Protein AF-T1B7E0-F1 (afdb_monomer_lite)

InterPro domains:
  IPR005094 MobA/VirD2-like, nuclease domain [PF03432] (66-145)

Organism: NCBI:txid410659

Sequence (147 aa):
MLAKVIKLKHTGESRGFKPVMEYVMRASEEEARKVVPGERFEAGHLNMESYWEPQADLTNEDERRGYARDLATQCESAEAACRARPASRFKGNPVYHVSINWIEGEHPSREQAERACQYVMAELGCADHQAAWAIHRDTDNDHVHWW

Secondary structure (DSSP, 8-state):
-----------SS--SSHHHHHHHTT-SHHHHTTSPTT--B-EEEES---SS---S-B-SHHHHHHHHHHHHHHHHHHHHHHHH-TT----S-SS--EEEEPPTT----HHHHHHHHHHHHHHTT-TTS-EEEEEE-SSSS-EEEE-

pLDDT: mean 76.69, std 13.08, range [39.06, 89.69]

Radius of gyration: 15.5 Å; chains: 1; bounding box: 42×34×43 Å

Foldseek 3Di:
DDFDDDDDDPPDPDDAQLVVLCQFLLQDPVSVVLQDQPDFWQKDKDLDDDPCPPPGGPNDSVSSNVVSVVVRVVLVVQQVVLVPPPPRPDPDRPDDKGKDWDDAPDDDDSVRQVVVVCVVCVVVVNNNPIKMKTWDPSDRTIMMIMD

Structure (mmCIF, N/CA/C/O backbone):
data_AF-T1B7E0-F1
#
_entry.id   AF-T1B7E0-F1
#
loop_
_atom_site.group_PDB
_atom_site.id
_atom_site.type_symbol
_atom_site.label_atom_id
_atom_site.label_alt_id
_atom_site.label_comp_id
_atom_site.label_asym_id
_atom_site.label_entity_id
_atom_site.label_seq_id
_atom_site.pdbx_PDB_ins_code
_atom_site.Cartn_x
_atom_site.Cartn_y
_atom_site.Cartn_z
_atom_site.occupancy
_atom_site.B_iso_or_equiv
_atom_site.auth_seq_id
_atom_site.auth_comp_id
_atom_site.auth_asym_id
_atom_site.auth_atom_id
_atom_site.pdbx_PDB_model_num
ATOM 1 N N . MET A 1 1 ? -17.821 -7.705 -10.584 1.00 46.91 1 MET A N 1
ATOM 2 C CA . MET A 1 1 ? -16.717 -6.721 -10.589 1.00 46.91 1 MET A CA 1
ATOM 3 C C . MET A 1 1 ? -16.568 -6.122 -11.981 1.00 46.91 1 MET A C 1
ATOM 5 O O . MET A 1 1 ? -16.409 -6.874 -12.932 1.00 46.91 1 MET A O 1
ATOM 9 N N . LEU A 1 2 ? -16.645 -4.795 -12.113 1.00 39.06 2 LEU A N 1
ATOM 10 C CA . LEU A 1 2 ? -16.285 -4.079 -13.342 1.00 39.06 2 LEU A CA 1
ATOM 11 C C . LEU A 1 2 ? -14.882 -3.499 -13.144 1.00 39.06 2 LEU A C 1
ATOM 13 O O . LEU A 1 2 ? -14.711 -2.568 -12.361 1.00 39.06 2 LEU A O 1
ATOM 17 N N . ALA A 1 3 ? -13.878 -4.052 -13.825 1.00 44.12 3 ALA A N 1
ATOM 18 C CA . ALA A 1 3 ? -12.528 -3.502 -13.786 1.00 44.12 3 ALA A CA 1
ATOM 19 C C . ALA A 1 3 ? -12.511 -2.165 -14.544 1.00 44.12 3 ALA A C 1
ATOM 21 O O . ALA A 1 3 ? -12.735 -2.121 -15.755 1.00 44.12 3 ALA A O 1
ATOM 22 N N . LYS A 1 4 ? -12.267 -1.060 -13.835 1.00 46.97 4 LYS A N 1
ATOM 23 C CA . LYS A 1 4 ? -12.123 0.272 -14.431 1.00 46.97 4 LYS A CA 1
ATOM 24 C C . LYS A 1 4 ? -10.688 0.742 -14.252 1.00 46.97 4 LYS A C 1
ATOM 26 O O . LYS A 1 4 ? -10.247 0.983 -13.136 1.00 46.97 4 LYS A O 1
ATOM 31 N N . VAL A 1 5 ? -9.974 0.931 -15.359 1.00 53.12 5 VAL A N 1
ATOM 32 C CA . VAL A 1 5 ? -8.649 1.561 -15.333 1.00 53.12 5 VAL A CA 1
ATOM 33 C C . VAL A 1 5 ? -8.835 3.064 -15.137 1.00 53.12 5 VAL A C 1
ATOM 35 O O . VAL A 1 5 ? -9.214 3.783 -16.065 1.00 53.12 5 VAL A O 1
ATOM 38 N N . ILE A 1 6 ? -8.589 3.548 -13.922 1.00 52.41 6 ILE A N 1
ATOM 39 C CA . ILE A 1 6 ? -8.603 4.978 -13.615 1.00 52.41 6 ILE A CA 1
ATOM 40 C C . ILE A 1 6 ? -7.187 5.511 -13.822 1.00 52.41 6 ILE A C 1
ATOM 42 O O . ILE A 1 6 ? -6.284 5.258 -13.033 1.00 52.41 6 ILE A O 1
ATOM 46 N N . LYS A 1 7 ? -6.980 6.266 -14.905 1.00 46.75 7 LYS A N 1
ATOM 47 C CA . LYS A 1 7 ? -5.736 7.018 -15.092 1.00 46.75 7 LYS A CA 1
ATOM 48 C C . LYS A 1 7 ? -5.778 8.245 -14.184 1.00 46.75 7 LYS A C 1
ATOM 50 O O . LYS A 1 7 ? -6.517 9.187 -14.474 1.00 46.75 7 LYS A O 1
ATOM 55 N N . LEU A 1 8 ? -4.999 8.232 -13.104 1.00 46.09 8 LEU A N 1
ATOM 56 C CA . LEU A 1 8 ? -4.785 9.411 -12.266 1.00 46.09 8 LEU A CA 1
ATOM 57 C C . LEU A 1 8 ? -4.205 10.542 -13.131 1.00 46.09 8 LEU A C 1
ATOM 59 O O . LEU A 1 8 ? -3.139 10.407 -13.732 1.00 46.09 8 LEU A O 1
ATOM 63 N N . LYS A 1 9 ? -4.934 11.659 -13.236 1.00 44.03 9 LYS A N 1
ATOM 64 C CA . LYS A 1 9 ? -4.404 12.895 -13.821 1.00 44.03 9 LYS A CA 1
ATOM 65 C C . LYS A 1 9 ? -3.576 13.578 -12.736 1.00 44.03 9 LYS A C 1
ATOM 67 O O . LYS A 1 9 ? -4.140 14.033 -11.749 1.00 44.03 9 LYS A O 1
ATOM 72 N N . HIS A 1 10 ? -2.258 13.646 -12.910 1.00 47.72 10 HIS A N 1
ATOM 73 C CA . HIS A 1 10 ? -1.391 14.426 -12.025 1.00 47.72 10 HIS A CA 1
ATOM 74 C C . HIS A 1 10 ? -1.736 15.917 -12.159 1.00 47.72 10 HIS A C 1
ATOM 76 O O . HIS A 1 10 ? -1.274 16.582 -13.082 1.00 47.72 10 HIS A O 1
ATOM 82 N N . THR A 1 11 ? -2.584 16.433 -11.270 1.00 43.34 11 THR A N 1
ATOM 83 C CA . THR A 1 11 ? -2.931 17.863 -11.185 1.00 43.34 11 THR A CA 1
ATOM 84 C C . THR A 1 11 ? -2.339 18.543 -9.947 1.00 43.34 11 THR A C 1
ATOM 86 O O . THR A 1 11 ? -2.705 19.675 -9.657 1.00 43.34 11 THR A O 1
ATOM 89 N N . GLY A 1 12 ? -1.439 17.875 -9.214 1.00 49.25 12 GLY A N 1
ATOM 90 C CA . GLY A 1 12 ? -0.808 18.394 -7.994 1.00 49.25 12 GLY A CA 1
ATOM 91 C C . GLY A 1 12 ? 0.720 18.465 -8.075 1.00 49.25 12 GLY A C 1
ATOM 92 O O . GLY A 1 12 ? 1.342 17.779 -8.885 1.00 49.25 12 GLY A O 1
ATOM 93 N N . GLU A 1 13 ? 1.319 19.282 -7.203 1.00 50.47 13 GLU A N 1
ATOM 94 C CA . GLU A 1 13 ? 2.777 19.444 -7.036 1.00 50.47 13 GLU A CA 1
ATOM 95 C C . GLU A 1 13 ? 3.484 18.198 -6.473 1.00 50.47 13 GLU A C 1
ATOM 97 O O . GLU A 1 13 ? 4.714 18.130 -6.459 1.00 50.47 13 GLU A O 1
ATOM 102 N N . SER A 1 14 ? 2.730 17.194 -6.022 1.00 54.50 14 SER A N 1
ATOM 103 C CA . SER A 1 14 ? 3.269 15.992 -5.401 1.00 54.50 14 SER A CA 1
ATOM 104 C C . SER A 1 14 ? 3.852 15.034 -6.452 1.00 54.50 14 SER A C 1
ATOM 106 O O . SER A 1 14 ? 3.155 14.469 -7.297 1.00 54.50 14 SER A O 1
ATOM 108 N N . ARG A 1 15 ? 5.180 14.877 -6.421 1.00 65.31 15 ARG A N 1
ATOM 109 C CA . ARG A 1 15 ? 5.936 13.929 -7.255 1.00 65.31 15 ARG A CA 1
ATOM 110 C C . ARG A 1 15 ? 6.401 12.747 -6.402 1.00 65.31 15 ARG A C 1
ATOM 112 O O . ARG A 1 15 ? 6.743 12.936 -5.239 1.00 65.31 15 ARG A O 1
ATOM 119 N N . GLY A 1 16 ? 6.463 11.561 -7.006 1.00 76.06 16 GLY A N 1
ATOM 120 C CA . GLY A 1 16 ? 6.982 10.341 -6.375 1.00 76.06 16 GLY A CA 1
ATOM 121 C C . GLY A 1 16 ? 5.911 9.462 -5.725 1.00 76.06 16 GLY A C 1
ATOM 122 O O . GLY A 1 16 ? 4.714 9.729 -5.836 1.00 76.06 16 GLY A O 1
ATOM 123 N N . PHE A 1 17 ? 6.357 8.394 -5.061 1.00 83.44 17 PHE A N 1
ATOM 124 C CA . PHE A 1 17 ? 5.477 7.372 -4.479 1.00 83.44 17 PHE A CA 1
ATOM 125 C C . PHE A 1 17 ? 5.055 7.681 -3.044 1.00 83.44 17 PHE A C 1
ATOM 127 O O . PHE A 1 17 ? 4.004 7.217 -2.606 1.00 83.44 17 PHE A O 1
ATOM 134 N N . LYS A 1 18 ? 5.812 8.520 -2.328 1.00 84.44 18 LYS A N 1
ATOM 135 C CA . LYS A 1 18 ? 5.513 8.916 -0.945 1.00 84.44 18 LYS A CA 1
ATOM 136 C C . LYS A 1 18 ? 4.065 9.394 -0.721 1.00 84.44 18 LYS A C 1
ATOM 138 O O . LYS A 1 18 ? 3.431 8.847 0.173 1.00 84.44 18 LYS A O 1
ATOM 143 N N . PRO A 1 19 ? 3.496 10.329 -1.510 1.00 83.19 19 PRO A N 1
ATOM 144 C CA . PRO A 1 19 ? 2.126 10.804 -1.285 1.00 83.19 19 PRO A CA 1
ATOM 145 C C . PRO A 1 19 ? 1.081 9.694 -1.442 1.00 83.19 19 PRO A C 1
ATOM 147 O O . PRO A 1 19 ? 0.077 9.674 -0.738 1.00 83.19 19 PRO A O 1
ATOM 150 N N . VAL A 1 20 ? 1.329 8.755 -2.362 1.00 82.56 20 VAL A N 1
ATOM 151 C CA . VAL A 1 20 ? 0.459 7.594 -2.572 1.00 82.56 20 VAL A CA 1
ATOM 152 C C . VAL A 1 20 ? 0.545 6.659 -1.372 1.00 82.56 20 VAL A C 1
ATOM 154 O O . VAL A 1 20 ? -0.489 6.270 -0.846 1.00 82.56 20 VAL A O 1
ATOM 157 N N . MET A 1 21 ? 1.751 6.355 -0.887 1.00 86.12 21 MET A N 1
ATOM 158 C CA . MET A 1 21 ? 1.922 5.490 0.285 1.00 86.12 21 MET A CA 1
ATOM 159 C C . MET A 1 21 ? 1.376 6.128 1.563 1.00 86.12 21 MET A C 1
ATOM 161 O O . MET A 1 21 ? 0.790 5.433 2.386 1.00 86.12 21 MET A O 1
ATOM 165 N N . GLU A 1 22 ? 1.499 7.448 1.719 1.00 86.06 22 GLU A N 1
ATOM 166 C CA . GLU A 1 22 ? 0.904 8.178 2.841 1.00 86.06 22 GLU A CA 1
ATOM 167 C C . GLU A 1 22 ? -0.625 8.120 2.825 1.00 86.06 22 GLU A C 1
ATOM 169 O O . GLU A 1 22 ? -1.236 7.931 3.874 1.00 86.06 22 GLU A O 1
ATOM 174 N N . TYR A 1 23 ? -1.242 8.227 1.648 1.00 85.25 23 TYR A N 1
ATOM 175 C CA . TYR A 1 23 ? -2.682 8.038 1.491 1.00 85.25 23 TYR A CA 1
ATOM 176 C C . TYR A 1 23 ? -3.098 6.591 1.773 1.00 85.25 23 TYR A C 1
ATOM 178 O O . TYR A 1 23 ? -3.980 6.345 2.597 1.00 85.25 23 TYR A O 1
ATOM 186 N N . VAL A 1 24 ? -2.442 5.625 1.126 1.00 84.94 24 VAL A N 1
ATOM 187 C CA . VAL A 1 24 ? -2.835 4.217 1.201 1.00 84.94 24 VAL A CA 1
ATOM 188 C C . VAL A 1 24 ? -2.599 3.630 2.592 1.00 84.94 24 VAL A C 1
ATOM 190 O O . VAL A 1 24 ? -3.438 2.874 3.053 1.00 84.94 24 VAL A O 1
ATOM 193 N N . MET A 1 25 ? -1.542 4.013 3.308 1.00 85.19 25 MET A N 1
ATOM 194 C CA . MET A 1 25 ? -1.278 3.530 4.676 1.00 85.19 25 MET A CA 1
ATOM 195 C C . MET A 1 25 ? -1.886 4.401 5.776 1.00 85.19 25 MET A C 1
ATOM 197 O O . MET A 1 25 ? -1.628 4.200 6.967 1.00 85.19 25 MET A O 1
ATOM 201 N N . ARG A 1 26 ? -2.669 5.411 5.385 1.00 85.25 26 ARG A N 1
ATOM 202 C CA . ARG A 1 26 ? -3.219 6.428 6.281 1.00 85.25 26 ARG A CA 1
ATOM 203 C C . ARG A 1 26 ? -2.149 7.131 7.138 1.00 85.25 26 ARG A C 1
ATOM 205 O O . ARG A 1 26 ? -2.369 7.432 8.307 1.00 85.25 26 ARG A O 1
ATOM 212 N N . ALA A 1 27 ? -0.968 7.365 6.576 1.00 84.06 27 ALA A N 1
ATOM 213 C CA . ALA A 1 27 ? 0.236 7.764 7.303 1.00 84.06 27 ALA A CA 1
ATOM 214 C C . ALA A 1 27 ? 0.529 9.281 7.323 1.00 84.06 27 ALA A C 1
ATOM 216 O O . ALA A 1 27 ? 1.487 9.707 7.969 1.00 84.06 27 ALA A O 1
ATOM 217 N N . SER A 1 28 ? -0.251 10.125 6.642 1.00 83.25 28 SER A N 1
ATOM 218 C CA . SER A 1 28 ? -0.158 11.583 6.841 1.00 83.25 28 SER A CA 1
ATOM 219 C C . SER A 1 28 ? -0.931 12.014 8.096 1.00 83.25 28 SER A C 1
ATOM 221 O O . SER A 1 28 ? -1.790 11.280 8.575 1.00 83.25 28 SER A O 1
ATOM 223 N N . GLU A 1 29 ? -0.670 13.215 8.629 1.00 80.50 29 GLU A N 1
ATOM 224 C CA . GLU A 1 29 ? -1.432 13.735 9.784 1.00 80.50 29 GLU A CA 1
ATOM 225 C C . GLU A 1 29 ? -2.939 13.838 9.521 1.00 80.50 29 GLU A C 1
ATOM 227 O O . GLU A 1 29 ? -3.741 13.691 10.441 1.00 80.50 29 GLU A O 1
ATOM 232 N N . GLU A 1 30 ? -3.329 14.123 8.280 1.00 82.50 30 GLU A N 1
ATOM 233 C CA . GLU A 1 30 ? -4.732 14.206 7.883 1.00 82.50 30 GLU A CA 1
ATOM 234 C C . GLU A 1 30 ? -5.351 12.812 7.773 1.00 82.50 30 GLU A C 1
ATOM 236 O O . GLU A 1 30 ? -6.436 12.565 8.297 1.00 82.50 30 GLU A O 1
ATOM 241 N N . GLU A 1 31 ? -4.640 11.880 7.139 1.00 80.88 31 GLU A N 1
ATOM 242 C CA . GLU A 1 31 ? -5.136 10.530 6.899 1.00 80.88 31 GLU A CA 1
ATOM 243 C C . GLU A 1 31 ? -5.155 9.680 8.176 1.00 80.88 31 GLU A C 1
ATOM 245 O O . GLU A 1 31 ? -6.059 8.868 8.360 1.00 80.88 31 GLU A O 1
ATOM 250 N N . ALA A 1 32 ? -4.220 9.905 9.102 1.00 78.75 32 ALA A N 1
ATOM 251 C CA . ALA A 1 32 ? -4.174 9.200 10.380 1.00 78.75 32 ALA A CA 1
ATOM 252 C C . ALA A 1 32 ? -5.434 9.435 11.226 1.00 78.75 32 ALA A C 1
ATOM 254 O O . ALA A 1 32 ? -5.831 8.539 11.965 1.00 78.75 32 ALA A O 1
ATOM 255 N N . ARG A 1 33 ? -6.109 10.585 11.067 1.00 81.56 33 ARG A N 1
ATOM 256 C CA . ARG A 1 33 ? -7.375 10.901 11.759 1.00 81.56 33 ARG A CA 1
ATOM 257 C C . ARG A 1 33 ? -8.550 10.032 11.316 1.00 81.56 33 ARG A C 1
ATOM 259 O O . ARG A 1 33 ? -9.562 10.014 12.009 1.00 81.56 33 ARG A O 1
ATOM 266 N N . LYS A 1 34 ? -8.442 9.361 10.165 1.00 79.94 34 LYS A N 1
ATOM 267 C CA . LYS A 1 34 ? -9.480 8.463 9.640 1.00 79.94 34 LYS A CA 1
ATOM 268 C C . LYS A 1 34 ? -9.389 7.056 10.226 1.00 79.94 34 LYS A C 1
ATOM 270 O O . LYS A 1 34 ? -10.342 6.295 10.125 1.00 79.94 34 LYS A O 1
ATOM 275 N N . VAL A 1 35 ? -8.260 6.717 10.849 1.00 76.38 35 VAL A N 1
ATOM 276 C CA . VAL A 1 35 ? -8.104 5.452 11.568 1.00 76.38 35 VAL A CA 1
ATOM 277 C C . VAL A 1 35 ? -8.622 5.649 12.985 1.00 76.38 35 VAL A C 1
ATOM 279 O O . VAL A 1 35 ? -8.113 6.492 13.727 1.00 76.38 35 VAL A O 1
ATOM 282 N N . VAL A 1 36 ? -9.646 4.885 13.365 1.00 73.38 36 VAL A N 1
ATOM 283 C CA . VAL A 1 36 ? -10.201 4.954 14.717 1.00 73.38 36 VAL A CA 1
ATOM 284 C C . VAL A 1 36 ? -9.134 4.483 15.715 1.00 73.38 36 VAL A C 1
ATOM 286 O O . VAL A 1 36 ? -8.534 3.422 15.518 1.00 73.38 36 VAL A O 1
ATOM 289 N N . PRO A 1 37 ? -8.865 5.235 16.800 1.00 67.44 37 PRO A N 1
ATOM 290 C CA . PRO A 1 37 ? -7.880 4.829 17.796 1.00 67.44 37 PRO A CA 1
ATOM 291 C C . PRO A 1 37 ? -8.189 3.441 18.374 1.00 67.44 37 PRO A C 1
ATOM 293 O O . PRO A 1 37 ? -9.260 3.219 18.935 1.00 67.44 37 PRO A O 1
ATOM 296 N N . GLY A 1 38 ? -7.234 2.515 18.257 1.00 64.62 38 GLY A N 1
ATOM 297 C CA . GLY A 1 38 ? -7.372 1.129 18.720 1.00 64.62 38 GLY A CA 1
ATOM 298 C C . GLY A 1 38 ? -7.971 0.158 17.696 1.00 64.62 38 GLY A C 1
ATOM 299 O O . GLY A 1 38 ? -8.007 -1.043 17.966 1.00 64.62 38 GLY A O 1
ATOM 300 N N . GLU A 1 39 ? -8.399 0.638 16.527 1.00 68.94 39 GLU A N 1
ATOM 301 C CA . GLU A 1 39 ? -8.806 -0.213 15.410 1.00 68.94 39 GLU A CA 1
ATOM 302 C C . GLU A 1 39 ? -7.581 -0.716 14.631 1.00 68.94 39 GLU A C 1
ATOM 304 O O . GLU A 1 39 ? -6.563 -0.030 14.500 1.00 68.94 39 GLU A O 1
ATOM 309 N N . ARG A 1 40 ? -7.654 -1.959 14.145 1.00 71.12 40 ARG A N 1
ATOM 310 C CA . ARG A 1 40 ? -6.559 -2.601 13.412 1.00 71.12 40 ARG A CA 1
ATOM 311 C C . ARG A 1 40 ? -6.539 -2.086 11.977 1.00 71.12 40 ARG A C 1
ATOM 313 O O . ARG A 1 40 ? -7.500 -2.276 11.240 1.00 71.12 40 ARG A O 1
ATOM 320 N N . PHE A 1 41 ? -5.425 -1.481 11.571 1.00 80.19 41 PHE A N 1
ATOM 321 C CA . PHE A 1 41 ? -5.188 -1.163 10.169 1.00 80.19 41 PHE A CA 1
ATOM 322 C C . PHE A 1 41 ? -4.608 -2.390 9.455 1.00 80.19 41 PHE A C 1
ATOM 324 O O . PHE A 1 41 ? -3.471 -2.798 9.704 1.00 80.19 41 PHE A O 1
ATOM 331 N N . GLU A 1 42 ? -5.413 -3.006 8.593 1.00 84.81 42 GLU A N 1
ATOM 332 C CA . GLU A 1 42 ? -5.059 -4.246 7.907 1.00 84.81 42 GLU A CA 1
ATOM 333 C C . GLU A 1 42 ? -4.250 -3.951 6.639 1.00 84.81 42 GLU A C 1
ATOM 335 O O . GLU A 1 42 ? -4.769 -3.420 5.657 1.00 84.81 42 GLU A O 1
ATOM 340 N N . ALA A 1 43 ? -2.973 -4.332 6.644 1.00 82.75 43 ALA A N 1
ATOM 341 C CA . ALA A 1 43 ? -2.088 -4.234 5.489 1.00 82.75 43 ALA A CA 1
ATOM 342 C C . ALA A 1 43 ? -1.166 -5.456 5.384 1.00 82.75 43 ALA A C 1
ATOM 344 O O . ALA A 1 43 ? -1.024 -6.249 6.326 1.00 82.75 43 ALA A O 1
ATOM 345 N N . GLY A 1 44 ? -0.531 -5.602 4.227 1.00 80.62 44 GLY A N 1
ATOM 346 C CA . GLY A 1 44 ? 0.414 -6.676 3.967 1.00 80.62 44 GLY A CA 1
ATOM 347 C C . GLY A 1 44 ? 1.192 -6.482 2.674 1.00 80.62 44 GLY A C 1
ATOM 348 O O . GLY A 1 44 ? 1.004 -5.511 1.941 1.00 80.62 44 GLY A O 1
ATOM 349 N N . HIS A 1 45 ? 2.078 -7.432 2.399 1.00 84.31 45 HIS A N 1
ATOM 350 C CA . HIS A 1 45 ? 2.880 -7.472 1.185 1.00 84.31 45 HIS A CA 1
ATOM 351 C C . HIS A 1 45 ? 3.025 -8.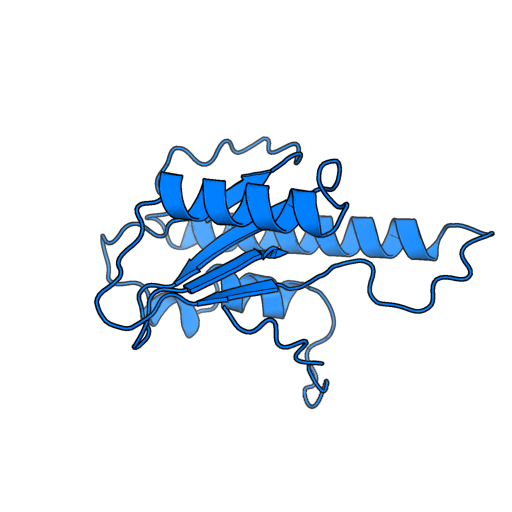904 0.666 1.00 84.31 45 HIS A C 1
ATOM 353 O O . HIS A 1 45 ? 2.896 -9.869 1.415 1.00 84.31 45 HIS A O 1
ATOM 359 N N . LEU A 1 46 ? 3.310 -9.032 -0.624 1.00 82.38 46 LEU A N 1
ATOM 360 C CA . LEU A 1 46 ? 3.511 -10.275 -1.358 1.00 82.38 46 LEU A CA 1
ATOM 361 C C . LEU A 1 46 ? 4.840 -10.179 -2.114 1.00 82.38 46 LEU A C 1
ATOM 363 O O . LEU A 1 46 ? 5.151 -9.145 -2.706 1.00 82.38 46 LEU A O 1
ATOM 367 N N . ASN A 1 47 ? 5.631 -11.255 -2.079 1.00 81.81 47 ASN A N 1
ATOM 368 C CA . ASN A 1 47 ? 6.932 -11.378 -2.762 1.00 81.81 47 ASN A CA 1
ATOM 369 C C . ASN A 1 47 ? 7.946 -10.257 -2.459 1.00 81.81 47 ASN A C 1
ATOM 371 O O . ASN A 1 47 ? 8.872 -10.015 -3.233 1.00 81.81 47 ASN A O 1
ATOM 375 N N . MET A 1 48 ? 7.773 -9.559 -1.340 1.00 77.62 48 MET A N 1
ATOM 376 C CA . MET A 1 48 ? 8.669 -8.507 -0.880 1.00 77.62 48 MET A CA 1
ATOM 377 C C . MET A 1 48 ? 9.495 -9.009 0.295 1.00 77.62 48 MET A C 1
ATOM 379 O O . MET A 1 48 ? 8.948 -9.566 1.247 1.00 77.62 48 MET A O 1
ATOM 383 N N . GLU A 1 49 ? 10.804 -8.774 0.240 1.00 67.88 49 GLU A N 1
ATOM 384 C CA . GLU A 1 49 ? 11.655 -8.904 1.416 1.00 67.88 49 GLU A CA 1
ATOM 385 C C . GLU A 1 49 ? 11.312 -7.761 2.371 1.00 67.88 49 GLU A C 1
ATOM 387 O O . GLU A 1 49 ? 11.587 -6.592 2.099 1.00 67.88 49 GLU A O 1
ATOM 392 N N . SER A 1 50 ? 10.673 -8.101 3.484 1.00 62.00 50 SER A N 1
ATOM 393 C CA . SER A 1 50 ? 10.462 -7.174 4.583 1.00 62.00 50 SER A CA 1
ATOM 394 C C . SER A 1 50 ? 11.216 -7.685 5.799 1.00 62.00 50 SER A C 1
ATOM 396 O O . SER A 1 50 ? 10.989 -8.799 6.259 1.00 62.00 50 SER A O 1
ATOM 398 N N . TYR A 1 51 ? 12.106 -6.851 6.337 1.00 52.81 51 TYR A N 1
ATOM 399 C CA . TYR A 1 51 ? 12.714 -7.070 7.656 1.00 52.81 51 TYR A CA 1
ATOM 400 C C . TYR A 1 51 ? 11.714 -6.837 8.796 1.00 52.81 51 TYR A C 1
ATOM 402 O O . TYR A 1 51 ? 11.977 -7.181 9.946 1.00 52.81 51 TYR A O 1
ATOM 410 N N . TRP A 1 52 ? 10.570 -6.251 8.456 1.00 56.41 52 TRP A N 1
ATOM 411 C CA . TRP A 1 52 ? 9.418 -6.064 9.307 1.00 56.41 52 TRP A CA 1
ATOM 412 C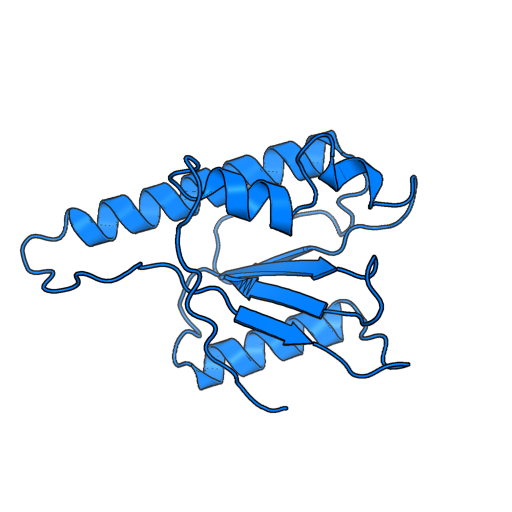 C . TRP A 1 52 ? 8.344 -7.034 8.822 1.00 56.41 52 TRP A C 1
ATOM 414 O O . TRP A 1 52 ? 7.548 -6.676 7.955 1.00 56.41 52 TRP A O 1
ATOM 424 N N . GLU A 1 53 ? 8.334 -8.281 9.302 1.00 54.66 53 GLU A N 1
ATOM 425 C CA . GLU A 1 53 ? 7.093 -9.057 9.221 1.00 54.66 53 GLU A CA 1
ATOM 426 C C . GLU A 1 53 ? 6.059 -8.222 9.979 1.00 54.66 53 GLU A C 1
ATOM 428 O O . GLU A 1 53 ? 6.234 -8.033 11.187 1.00 54.66 53 GLU A O 1
ATOM 433 N N . PRO A 1 54 ? 5.036 -7.646 9.319 1.00 51.16 54 PRO A N 1
ATOM 434 C CA . PRO A 1 54 ? 4.020 -6.923 10.047 1.00 51.16 54 PRO A CA 1
ATOM 435 C C . PRO A 1 54 ? 3.363 -7.986 10.914 1.00 51.16 54 PRO A C 1
ATOM 437 O O . PRO A 1 54 ? 2.649 -8.852 10.402 1.00 51.16 54 PRO A O 1
ATOM 440 N N . GLN A 1 55 ? 3.665 -7.984 12.212 1.00 48.84 55 GLN A N 1
ATOM 441 C CA . GLN A 1 55 ? 2.963 -8.806 13.178 1.00 48.84 55 GLN A CA 1
ATOM 442 C C . GLN A 1 55 ? 1.529 -8.297 13.221 1.00 48.84 55 GLN A C 1
ATOM 444 O O . GLN A 1 55 ? 1.203 -7.463 14.046 1.00 48.84 55 GLN A O 1
ATOM 449 N N . ALA A 1 56 ? 0.722 -8.774 12.275 1.00 49.03 56 ALA A N 1
ATOM 450 C CA . ALA A 1 56 ? -0.727 -8.716 12.142 1.00 49.03 56 ALA A CA 1
ATOM 451 C C . ALA A 1 56 ? -1.448 -7.357 12.271 1.00 49.03 56 ALA A C 1
ATOM 453 O O . ALA A 1 56 ? -2.579 -7.276 11.810 1.00 49.03 56 ALA A O 1
ATOM 454 N N . ASP A 1 57 ? -0.847 -6.304 12.822 1.00 52.81 57 ASP A N 1
ATOM 455 C CA . ASP A 1 57 ? -1.577 -5.228 13.482 1.00 52.81 57 ASP A CA 1
ATOM 456 C C . ASP A 1 57 ? -0.785 -3.916 13.452 1.00 52.81 57 ASP A C 1
ATOM 458 O O . ASP A 1 57 ? -0.159 -3.545 14.444 1.00 52.81 57 ASP A O 1
ATOM 462 N N . LEU A 1 58 ? -0.852 -3.165 12.345 1.00 64.25 58 LEU A N 1
ATOM 463 C CA . LEU A 1 58 ? -0.374 -1.775 12.308 1.00 64.25 58 LEU A CA 1
ATOM 464 C C . LEU A 1 58 ? -1.323 -0.879 13.131 1.00 64.25 58 LEU A C 1
ATOM 466 O O . LEU A 1 58 ? -2.064 -0.053 12.603 1.00 64.25 58 LEU A O 1
ATOM 470 N N . THR A 1 59 ? -1.360 -1.094 14.441 1.00 64.00 59 THR A N 1
ATOM 471 C CA . THR A 1 59 ? -2.212 -0.360 15.389 1.00 64.00 59 THR A CA 1
ATOM 472 C C . THR A 1 59 ? -1.569 0.957 15.811 1.00 64.00 59 THR A C 1
ATOM 474 O O . THR A 1 59 ? -2.268 1.889 16.208 1.00 64.00 59 THR A O 1
ATOM 477 N N . ASN A 1 60 ? -0.244 1.064 15.681 1.00 75.25 60 ASN A N 1
ATOM 478 C CA . ASN A 1 60 ? 0.509 2.273 15.969 1.00 75.25 60 ASN A CA 1
ATOM 479 C C . ASN A 1 60 ? 0.660 3.154 14.715 1.00 75.25 60 ASN A C 1
ATOM 481 O O . ASN A 1 60 ? 1.039 2.699 13.635 1.00 75.25 60 ASN A O 1
ATOM 485 N N . GLU A 1 61 ? 0.386 4.449 14.865 1.00 80.00 61 GLU A N 1
ATOM 486 C CA . GLU A 1 61 ? 0.588 5.451 13.818 1.00 80.00 61 GLU A CA 1
ATOM 487 C C . GLU A 1 61 ? 2.050 5.535 13.355 1.00 80.00 61 GLU A C 1
ATOM 489 O O . GLU A 1 61 ? 2.299 5.643 12.152 1.00 80.00 61 GLU A O 1
ATOM 494 N N . ASP A 1 62 ? 3.014 5.431 14.272 1.00 81.75 62 ASP A N 1
ATOM 495 C CA . ASP A 1 62 ? 4.439 5.490 13.931 1.00 81.75 62 ASP A CA 1
ATOM 496 C C . ASP A 1 62 ? 4.861 4.307 13.052 1.00 81.75 62 ASP A C 1
ATOM 498 O O . ASP A 1 62 ? 5.633 4.476 12.107 1.00 81.75 62 ASP A O 1
ATOM 502 N N . GLU A 1 63 ? 4.299 3.122 13.303 1.00 79.94 63 GLU A N 1
ATOM 503 C CA . GLU A 1 63 ? 4.533 1.930 12.482 1.00 79.94 63 GLU A CA 1
ATOM 504 C C . GLU A 1 63 ? 3.925 2.097 11.089 1.00 79.94 63 GLU A C 1
ATOM 506 O O . GLU A 1 63 ? 4.595 1.822 10.094 1.00 79.94 63 GLU A O 1
ATOM 511 N N . ARG A 1 64 ? 2.697 2.633 10.990 1.00 83.19 64 ARG A N 1
ATOM 512 C CA . ARG A 1 64 ? 2.071 2.959 9.693 1.00 83.19 64 ARG A CA 1
ATOM 513 C C . ARG A 1 64 ? 2.917 3.952 8.899 1.00 83.19 64 ARG A C 1
ATOM 515 O O . ARG A 1 64 ? 3.116 3.772 7.699 1.00 83.19 64 ARG A O 1
ATOM 522 N N . ARG A 1 65 ? 3.463 4.973 9.565 1.00 84.62 65 ARG A N 1
ATOM 523 C CA . ARG A 1 65 ? 4.354 5.980 8.965 1.00 84.62 65 ARG A CA 1
ATOM 524 C C . ARG A 1 65 ? 5.689 5.407 8.510 1.00 84.62 65 ARG A C 1
ATOM 526 O O . ARG A 1 65 ? 6.144 5.750 7.417 1.00 84.62 65 ARG A O 1
ATOM 533 N N . GLY A 1 66 ? 6.307 4.556 9.325 1.00 83.62 66 GLY A N 1
ATOM 534 C CA . GLY A 1 66 ? 7.530 3.842 8.962 1.00 83.62 66 GLY A CA 1
ATOM 535 C C . GLY A 1 66 ? 7.300 2.964 7.736 1.00 83.62 66 GLY A C 1
ATOM 536 O O . GLY A 1 66 ? 7.962 3.137 6.715 1.00 83.62 66 GLY A O 1
ATOM 537 N N . TYR A 1 67 ? 6.266 2.128 7.789 1.00 83.75 67 TYR A N 1
ATOM 538 C CA . TYR A 1 67 ? 5.945 1.192 6.721 1.00 83.75 67 TYR A CA 1
ATOM 539 C C . TYR A 1 67 ? 5.601 1.894 5.396 1.00 83.75 67 TYR A C 1
ATOM 541 O O . TYR A 1 67 ? 6.105 1.515 4.339 1.00 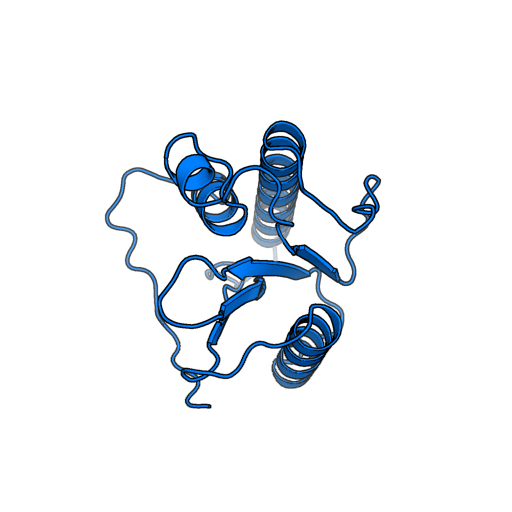83.75 67 TYR A O 1
ATOM 549 N N . ALA A 1 68 ? 4.833 2.989 5.438 1.00 85.31 68 ALA A N 1
ATOM 550 C CA . ALA A 1 68 ? 4.553 3.817 4.262 1.00 85.31 68 ALA A CA 1
ATOM 551 C C . ALA A 1 68 ? 5.830 4.366 3.601 1.00 85.31 68 ALA A C 1
ATOM 553 O O . ALA A 1 68 ? 5.941 4.406 2.373 1.00 85.31 68 ALA A O 1
ATOM 554 N N . ARG A 1 69 ? 6.809 4.794 4.409 1.00 86.25 69 ARG A N 1
ATOM 555 C CA . ARG A 1 69 ? 8.089 5.318 3.917 1.00 86.25 69 ARG A CA 1
ATOM 556 C C . ARG A 1 69 ? 8.934 4.225 3.269 1.00 86.25 69 ARG A C 1
ATOM 558 O O . ARG A 1 69 ? 9.527 4.468 2.215 1.00 86.25 69 ARG A O 1
ATOM 565 N N . ASP A 1 70 ? 8.967 3.042 3.868 1.00 85.50 70 ASP A N 1
ATOM 566 C CA . ASP A 1 70 ? 9.729 1.911 3.344 1.00 85.50 70 ASP A CA 1
ATOM 567 C C . ASP A 1 70 ? 9.166 1.463 1.993 1.00 85.50 70 ASP A C 1
ATOM 569 O O . ASP A 1 70 ? 9.911 1.299 1.027 1.00 85.50 70 ASP A O 1
ATOM 573 N N . LEU A 1 71 ? 7.840 1.382 1.875 1.00 85.00 71 LEU A N 1
ATOM 574 C CA . LEU A 1 71 ? 7.163 1.063 0.618 1.00 85.00 71 LEU A CA 1
ATOM 575 C C . LEU A 1 71 ? 7.395 2.114 -0.465 1.00 85.00 71 LEU A C 1
ATOM 577 O O . LEU A 1 71 ? 7.635 1.763 -1.622 1.00 85.00 71 LEU A O 1
ATOM 581 N N . ALA A 1 72 ? 7.380 3.399 -0.100 1.00 85.88 72 ALA A N 1
ATOM 582 C CA . ALA A 1 72 ? 7.690 4.474 -1.037 1.00 85.88 72 ALA A CA 1
ATOM 583 C C . ALA A 1 72 ? 9.122 4.336 -1.569 1.00 85.88 72 ALA A C 1
ATOM 585 O O . ALA A 1 72 ? 9.336 4.397 -2.778 1.00 85.88 72 ALA A O 1
ATOM 586 N N . THR A 1 73 ? 10.080 4.059 -0.680 1.00 86.81 73 THR A N 1
ATOM 587 C CA . THR A 1 73 ? 11.491 3.845 -1.034 1.00 86.81 73 THR A CA 1
ATOM 588 C C . THR A 1 73 ? 11.665 2.644 -1.968 1.00 86.81 73 THR A C 1
ATOM 590 O O . THR A 1 73 ? 12.433 2.706 -2.933 1.00 86.81 73 THR A O 1
ATOM 593 N N . GLN A 1 74 ? 10.929 1.555 -1.729 1.00 84.75 74 GLN A N 1
ATOM 594 C CA . GLN A 1 74 ? 10.960 0.374 -2.595 1.00 84.75 74 GLN A CA 1
ATOM 595 C C . GLN A 1 74 ? 10.384 0.666 -3.986 1.00 84.75 74 GLN A C 1
ATOM 597 O O . GLN A 1 74 ? 11.006 0.312 -4.988 1.00 84.75 74 GLN A O 1
ATOM 602 N N . CYS A 1 75 ? 9.260 1.382 -4.066 1.00 84.56 75 CYS A N 1
ATOM 603 C CA . CYS A 1 75 ? 8.671 1.793 -5.342 1.00 84.56 75 CYS A CA 1
ATOM 604 C C . CYS A 1 75 ? 9.605 2.722 -6.134 1.00 84.56 75 CYS A C 1
ATOM 606 O O . CYS A 1 75 ? 9.799 2.531 -7.335 1.00 84.56 75 CYS A O 1
ATOM 608 N N . GLU A 1 76 ? 10.239 3.691 -5.467 1.00 86.44 76 GLU A N 1
ATOM 609 C CA . GLU A 1 76 ? 11.234 4.584 -6.078 1.00 86.44 76 GLU A CA 1
ATOM 610 C C . GLU A 1 76 ? 12.459 3.808 -6.585 1.00 86.44 76 GLU A C 1
ATOM 612 O O . GLU A 1 76 ? 12.951 4.061 -7.688 1.00 86.44 76 GLU A O 1
ATOM 617 N N . SER A 1 77 ? 12.919 2.808 -5.828 1.00 85.44 77 SER A N 1
ATOM 618 C CA . SER A 1 77 ? 14.029 1.936 -6.230 1.00 85.44 77 SER A CA 1
ATOM 619 C C . SER A 1 77 ? 13.673 1.078 -7.448 1.00 85.44 77 SER A C 1
ATOM 621 O O . SER A 1 77 ? 14.465 0.984 -8.392 1.00 85.44 77 SER A O 1
ATOM 623 N N . ALA A 1 78 ? 12.470 0.495 -7.474 1.00 83.00 78 ALA A N 1
ATOM 624 C CA . ALA A 1 78 ? 11.961 -0.260 -8.617 1.00 83.00 78 ALA A CA 1
ATOM 625 C C . ALA A 1 78 ? 11.827 0.629 -9.865 1.00 83.00 78 ALA A C 1
ATOM 627 O O . ALA A 1 78 ? 12.209 0.226 -10.971 1.00 83.00 78 ALA A O 1
ATOM 628 N N . GLU A 1 79 ? 11.358 1.869 -9.694 1.00 83.94 79 GLU A N 1
ATOM 629 C CA . GLU A 1 79 ? 11.286 2.852 -10.770 1.00 83.94 79 GLU A CA 1
ATOM 630 C C . GLU A 1 79 ? 12.672 3.197 -11.324 1.00 83.94 79 GLU A C 1
ATOM 632 O O . GLU A 1 79 ? 12.890 3.127 -12.541 1.00 83.94 79 GLU A O 1
ATOM 637 N N . ALA A 1 80 ? 13.624 3.521 -10.449 1.00 84.44 80 ALA A N 1
ATOM 638 C CA . ALA A 1 80 ? 14.994 3.836 -10.832 1.00 84.44 80 ALA A CA 1
ATOM 639 C C . ALA A 1 80 ? 15.649 2.670 -11.590 1.00 84.44 80 ALA A C 1
ATOM 641 O O . ALA A 1 80 ? 16.242 2.882 -12.652 1.00 84.44 80 ALA A O 1
ATOM 642 N N . ALA A 1 81 ? 15.477 1.433 -11.113 1.00 85.00 81 ALA A N 1
ATOM 643 C CA . ALA A 1 81 ? 15.988 0.234 -11.772 1.00 85.00 81 ALA A CA 1
ATOM 644 C C . ALA A 1 81 ? 15.377 0.030 -13.170 1.00 85.00 81 ALA A C 1
ATOM 646 O O . ALA A 1 81 ? 16.093 -0.284 -14.126 1.00 85.00 81 ALA A O 1
ATOM 647 N N . CYS A 1 82 ? 14.068 0.257 -13.326 1.00 81.81 82 CYS A N 1
ATOM 648 C CA . CYS A 1 82 ? 13.395 0.175 -14.623 1.00 81.81 82 CYS A CA 1
ATOM 649 C C . CYS A 1 82 ? 13.894 1.240 -15.612 1.00 81.81 82 CYS A C 1
ATOM 651 O O . CYS A 1 82 ? 14.060 0.943 -16.800 1.00 81.81 82 CYS A O 1
ATOM 653 N N . ARG A 1 83 ? 14.159 2.463 -15.134 1.00 81.00 83 ARG A N 1
ATOM 654 C CA . ARG A 1 83 ? 14.677 3.578 -15.947 1.00 81.00 83 ARG A CA 1
ATOM 655 C C . ARG A 1 83 ? 16.148 3.411 -16.328 1.00 81.00 83 ARG A C 1
ATOM 657 O O . ARG A 1 83 ? 16.531 3.812 -17.422 1.00 81.00 83 ARG A O 1
ATOM 664 N N . ALA A 1 84 ? 16.960 2.816 -15.456 1.00 83.56 84 ALA A N 1
ATOM 665 C CA . ALA A 1 84 ? 18.390 2.612 -15.687 1.00 83.56 84 ALA A CA 1
ATOM 666 C C . ALA A 1 84 ? 18.694 1.524 -16.734 1.00 83.56 84 ALA A C 1
ATOM 668 O O . ALA A 1 84 ? 19.813 1.459 -17.243 1.00 83.56 84 ALA A O 1
ATOM 669 N N . ARG A 1 85 ? 17.720 0.666 -17.075 1.00 80.88 85 ARG A N 1
ATOM 670 C CA . ARG A 1 85 ? 17.886 -0.410 -18.065 1.00 80.88 85 ARG A CA 1
ATOM 671 C C . ARG A 1 85 ? 18.124 0.168 -19.475 1.00 80.88 85 ARG A C 1
ATOM 673 O O . ARG A 1 85 ? 17.178 0.680 -20.075 1.00 80.88 85 ARG A O 1
ATOM 680 N N . PRO A 1 86 ? 19.322 0.003 -20.077 1.00 63.75 86 PRO A N 1
ATOM 681 C CA . PRO A 1 86 ? 19.689 0.653 -21.346 1.00 63.75 86 PRO A CA 1
ATOM 682 C C . PRO A 1 86 ? 18.836 0.232 -22.554 1.00 63.75 86 PRO A C 1
ATOM 684 O O . PRO A 1 86 ? 18.714 0.976 -23.522 1.00 63.75 86 PRO A O 1
ATOM 687 N N . ALA A 1 87 ? 18.236 -0.963 -22.501 1.00 63.25 87 ALA A N 1
ATOM 688 C CA . ALA A 1 87 ? 17.347 -1.504 -23.535 1.00 63.25 87 ALA A CA 1
ATOM 689 C C . ALA A 1 87 ? 15.851 -1.259 -23.251 1.00 63.25 87 ALA A C 1
ATOM 691 O O . ALA A 1 87 ? 14.987 -1.708 -24.008 1.00 63.25 87 ALA A O 1
ATOM 692 N N . SER A 1 88 ? 15.523 -0.580 -22.150 1.00 61.19 88 SER A N 1
ATOM 693 C CA . SER A 1 88 ? 14.144 -0.338 -21.749 1.00 61.19 88 SER A CA 1
ATOM 694 C C . SER 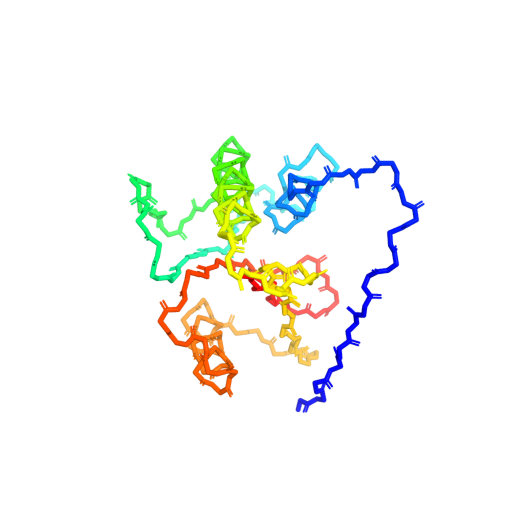A 1 88 ? 13.487 0.671 -22.690 1.00 61.19 88 SER A C 1
ATOM 696 O O . SER A 1 88 ? 13.729 1.873 -22.625 1.00 61.19 88 SER A O 1
ATOM 698 N N . ARG A 1 89 ? 12.609 0.187 -23.576 1.00 64.81 89 ARG A N 1
ATOM 699 C CA . ARG A 1 89 ? 11.653 1.042 -24.306 1.00 64.81 89 ARG A CA 1
ATOM 700 C C . ARG A 1 89 ? 10.468 1.464 -23.432 1.00 64.81 89 ARG A C 1
ATOM 702 O O . ARG A 1 89 ? 9.553 2.126 -23.921 1.00 64.81 89 ARG A O 1
ATOM 709 N N . PHE A 1 90 ? 10.456 1.052 -22.166 1.00 67.25 90 PHE A N 1
ATOM 710 C CA . PHE A 1 90 ? 9.361 1.308 -21.252 1.00 67.25 90 PHE A CA 1
ATOM 711 C C . PHE A 1 90 ? 9.357 2.784 -20.847 1.00 67.25 90 PHE A C 1
ATOM 713 O O . PHE A 1 90 ? 10.259 3.271 -20.173 1.00 67.25 90 PHE A O 1
ATOM 720 N N . LYS A 1 91 ? 8.325 3.503 -21.295 1.00 65.00 91 LYS A N 1
ATOM 721 C CA . LYS A 1 91 ? 8.077 4.914 -20.954 1.00 65.00 91 LYS A CA 1
ATOM 722 C C . LYS A 1 91 ? 6.926 5.085 -19.950 1.00 65.00 91 LYS A C 1
ATOM 724 O O . LYS A 1 91 ? 6.474 6.207 -19.742 1.00 65.00 91 LYS A O 1
ATOM 729 N N . GLY A 1 92 ? 6.410 3.980 -19.405 1.00 68.75 92 GLY A N 1
ATOM 730 C CA . GLY A 1 92 ? 5.282 3.959 -18.474 1.00 68.75 92 GLY A CA 1
ATOM 731 C C . GLY A 1 92 ? 5.701 4.106 -17.011 1.00 68.75 92 GLY A C 1
ATOM 732 O O . GLY A 1 92 ? 6.878 4.292 -16.706 1.00 68.75 92 GLY A O 1
ATOM 733 N N . ASN A 1 93 ? 4.722 4.005 -16.111 1.00 72.81 93 ASN A N 1
ATOM 734 C CA . ASN A 1 93 ? 4.962 3.874 -14.676 1.00 72.81 93 ASN A CA 1
ATOM 735 C C . ASN A 1 93 ? 5.165 2.381 -14.350 1.00 72.81 93 ASN A C 1
ATOM 737 O O . ASN A 1 93 ? 4.289 1.595 -14.709 1.00 72.81 93 ASN A O 1
ATOM 741 N N . PRO A 1 94 ? 6.301 1.971 -13.754 1.00 76.69 94 PRO A N 1
ATOM 742 C CA . PRO A 1 94 ? 6.585 0.561 -13.479 1.00 76.69 94 PRO A CA 1
ATOM 743 C C . PRO A 1 94 ? 5.794 -0.008 -12.297 1.00 76.69 94 PRO A C 1
ATOM 745 O O . PRO A 1 94 ? 5.883 -1.204 -12.044 1.00 76.69 94 PRO A O 1
ATOM 748 N N . VAL A 1 95 ? 5.024 0.829 -11.603 1.00 79.31 95 VAL A N 1
ATOM 749 C CA . VAL A 1 95 ? 4.129 0.433 -10.516 1.00 79.31 95 VAL A CA 1
ATOM 750 C C . VAL A 1 95 ? 2.685 0.534 -10.996 1.00 79.31 95 VAL A C 1
ATOM 752 O O . VAL A 1 95 ? 2.289 1.527 -11.620 1.00 79.31 95 VAL A O 1
ATOM 755 N N . TYR A 1 96 ? 1.894 -0.490 -10.690 1.00 81.31 96 TYR A N 1
ATOM 756 C CA . TYR A 1 96 ? 0.455 -0.492 -10.921 1.00 81.31 96 TYR A CA 1
ATOM 757 C C . TYR A 1 96 ? -0.257 -0.111 -9.633 1.00 81.31 96 TYR A C 1
ATOM 759 O O . TYR A 1 96 ? 0.208 -0.434 -8.561 1.00 81.31 96 TYR A O 1
ATOM 767 N N . HIS A 1 97 ? -1.387 0.585 -9.724 1.00 82.62 97 HIS A N 1
ATOM 768 C CA . HIS A 1 97 ? -2.270 0.784 -8.577 1.00 82.62 97 HIS A CA 1
ATOM 769 C C . HIS A 1 97 ? -3.634 0.222 -8.936 1.00 82.62 97 HIS A C 1
ATOM 771 O O . HIS A 1 97 ? -4.253 0.634 -9.921 1.00 82.62 97 HIS A O 1
ATOM 777 N N . VAL A 1 98 ? -4.074 -0.750 -8.155 1.00 83.25 98 VAL A N 1
ATOM 778 C CA . VAL A 1 98 ? -5.321 -1.479 -8.321 1.00 83.25 98 VAL A CA 1
ATOM 779 C C . VAL A 1 98 ? -6.164 -1.248 -7.073 1.00 83.25 98 VAL A C 1
ATOM 781 O O . VAL A 1 98 ? -5.656 -1.217 -5.955 1.00 83.25 98 VAL A O 1
ATOM 784 N N . SER A 1 99 ? -7.468 -1.060 -7.268 1.00 85.75 99 SER A N 1
ATOM 785 C CA . SER A 1 99 ? -8.429 -1.049 -6.167 1.00 85.75 99 SER A CA 1
ATOM 786 C C . SER A 1 99 ? -9.481 -2.125 -6.379 1.00 85.75 99 SER A C 1
ATOM 788 O O . SER A 1 99 ? -10.033 -2.256 -7.475 1.00 85.75 99 SER A O 1
ATOM 790 N N . ILE A 1 100 ? -9.742 -2.896 -5.329 1.00 86.44 100 ILE A N 1
ATOM 791 C CA . ILE A 1 100 ? -10.838 -3.861 -5.263 1.00 86.44 100 ILE A CA 1
ATOM 792 C C . ILE A 1 100 ? -11.846 -3.277 -4.283 1.00 86.44 100 ILE A C 1
ATOM 794 O O . ILE A 1 100 ? -11.500 -3.040 -3.133 1.00 86.44 100 ILE A O 1
ATOM 798 N N . ASN A 1 101 ? -13.065 -3.012 -4.747 1.00 88.19 101 ASN A N 1
ATOM 799 C CA . ASN A 1 101 ? -14.139 -2.476 -3.914 1.00 88.19 101 ASN A CA 1
ATOM 800 C C . ASN A 1 101 ? -15.192 -3.565 -3.723 1.00 88.19 101 ASN A C 1
ATOM 802 O O . ASN A 1 101 ? -15.623 -4.173 -4.712 1.00 88.19 101 ASN A O 1
ATOM 806 N N . TRP A 1 102 ? -15.600 -3.786 -2.480 1.00 86.88 102 TRP A N 1
ATOM 807 C CA . TRP A 1 102 ? -16.727 -4.647 -2.149 1.00 86.88 102 TRP A CA 1
ATOM 808 C C . TRP A 1 102 ? -18.031 -3.848 -2.202 1.00 86.88 102 TRP A C 1
ATOM 810 O O . TRP A 1 102 ? -18.021 -2.616 -2.212 1.00 86.88 102 TRP A O 1
ATOM 820 N N . ILE A 1 103 ? -19.156 -4.544 -2.356 1.00 85.81 103 ILE A N 1
ATOM 821 C CA . ILE A 1 103 ? -20.473 -3.897 -2.325 1.00 85.81 103 ILE A CA 1
ATOM 822 C C . ILE A 1 103 ? -20.898 -3.632 -0.877 1.00 85.81 103 ILE A C 1
ATOM 824 O O . ILE A 1 103 ? -20.375 -4.243 0.053 1.00 85.81 103 ILE A O 1
ATOM 828 N N . GLU A 1 104 ? -21.881 -2.754 -0.693 1.00 82.38 104 GLU A N 1
ATOM 829 C CA . GLU A 1 104 ? -22.405 -2.410 0.630 1.00 82.38 104 GLU A CA 1
ATOM 830 C C . GLU A 1 104 ? -22.855 -3.665 1.399 1.00 82.38 104 GLU A C 1
ATOM 832 O O . GLU A 1 104 ? -23.584 -4.510 0.871 1.00 82.38 104 GLU A O 1
ATOM 837 N N . GLY A 1 105 ? -22.404 -3.788 2.651 1.00 80.56 105 GLY A N 1
ATOM 838 C CA . GLY A 1 105 ? -22.690 -4.925 3.532 1.00 80.56 105 GLY A CA 1
ATOM 839 C C . GLY A 1 105 ? -21.759 -6.135 3.374 1.00 80.56 105 GLY A C 1
ATOM 840 O O . GLY A 1 105 ? -21.859 -7.074 4.166 1.00 80.56 105 GLY A O 1
ATOM 841 N N . GLU A 1 106 ? -20.841 -6.134 2.403 1.00 85.06 106 GLU A N 1
ATOM 842 C CA . GLU A 1 106 ? -19.766 -7.126 2.327 1.00 85.06 106 GLU A CA 1
ATOM 843 C C . GLU A 1 106 ? -18.525 -6.640 3.082 1.00 85.06 106 GLU A C 1
ATOM 845 O O . GLU A 1 106 ? -17.868 -5.683 2.680 1.00 85.06 106 GLU A O 1
ATOM 850 N N . HIS A 1 107 ? -18.176 -7.358 4.151 1.00 85.12 107 HIS A N 1
ATOM 851 C CA . HIS A 1 107 ? -16.996 -7.082 4.967 1.00 85.12 107 HIS A CA 1
ATOM 852 C C . HIS A 1 107 ? -16.019 -8.255 4.880 1.00 85.12 107 HIS A C 1
ATOM 854 O O . HIS A 1 107 ? -16.136 -9.205 5.664 1.00 85.12 107 HIS A O 1
ATOM 860 N N . PRO A 1 108 ? -15.082 -8.257 3.913 1.00 85.56 108 PRO A N 1
ATOM 861 C CA . PRO A 1 108 ? -14.118 -9.339 3.794 1.00 85.56 108 PRO A CA 1
ATOM 862 C C . PRO A 1 108 ? -13.234 -9.408 5.045 1.00 85.56 108 PRO A C 1
ATOM 864 O O . PRO A 1 108 ? -12.832 -8.393 5.623 1.00 85.56 108 PRO A O 1
ATOM 867 N N . SER A 1 109 ? -12.880 -10.624 5.455 1.00 86.81 109 SER A N 1
ATOM 868 C CA . SER A 1 109 ? -11.770 -10.818 6.385 1.00 86.81 109 SER A CA 1
ATOM 869 C C . SER A 1 109 ? -10.442 -10.471 5.706 1.00 86.81 109 SER A C 1
ATOM 871 O O . SER A 1 109 ? -10.324 -10.538 4.479 1.00 86.81 109 SER A O 1
ATOM 873 N N . ARG A 1 110 ? -9.408 -10.189 6.504 1.00 83.81 110 ARG A N 1
ATOM 874 C CA . ARG A 1 110 ? -8.027 -10.013 6.028 1.00 83.81 110 ARG A CA 1
ATOM 875 C C . ARG A 1 110 ? -7.594 -11.092 5.032 1.00 83.81 110 ARG A C 1
ATOM 877 O O . ARG A 1 110 ? -7.084 -10.794 3.960 1.00 83.81 110 ARG A O 1
ATOM 884 N N . GLU A 1 111 ? -7.862 -12.353 5.360 1.00 85.81 111 GLU A N 1
ATOM 885 C CA . GLU A 1 111 ? -7.511 -13.512 4.530 1.00 85.81 111 GLU A CA 1
ATOM 886 C C . GLU A 1 111 ? -8.326 -13.579 3.229 1.00 85.81 111 GLU A C 1
ATOM 888 O O . GLU A 1 111 ? -7.864 -14.105 2.217 1.00 85.81 111 GLU A O 1
ATOM 893 N N . GLN A 1 112 ? -9.575 -13.106 3.232 1.00 88.62 112 GLN A N 1
ATOM 894 C CA . GLN A 1 112 ? -10.384 -13.006 2.014 1.00 88.62 112 GLN A CA 1
ATOM 895 C C . GLN A 1 112 ? -9.869 -11.888 1.106 1.00 88.62 112 GLN A C 1
ATOM 897 O O . GLN A 1 112 ? -9.748 -12.100 -0.100 1.00 88.62 112 GLN A O 1
ATOM 902 N N . ALA A 1 113 ? -9.522 -10.739 1.682 1.00 86.56 113 ALA A N 1
ATOM 903 C CA . ALA A 1 113 ? -8.932 -9.616 0.969 1.00 86.56 113 ALA A CA 1
ATOM 904 C C . ALA A 1 113 ? -7.569 -9.974 0.355 1.00 86.56 113 ALA A C 1
ATOM 906 O O . ALA A 1 113 ? -7.338 -9.720 -0.827 1.00 86.56 113 ALA A O 1
ATOM 907 N N . GLU A 1 114 ? -6.699 -10.641 1.115 1.00 85.62 114 GLU A N 1
ATOM 908 C CA . GLU A 1 114 ? -5.396 -11.098 0.631 1.00 85.62 114 GLU A CA 1
ATOM 909 C C . GLU A 1 114 ? -5.545 -12.102 -0.520 1.00 85.62 114 GLU A C 1
ATOM 911 O O . GLU A 1 114 ? -4.918 -11.943 -1.567 1.00 85.62 114 GLU A O 1
ATOM 916 N N . ARG A 1 115 ? -6.441 -13.091 -0.383 1.00 88.62 115 ARG A N 1
ATOM 917 C CA . ARG A 1 115 ? -6.739 -14.044 -1.466 1.00 88.62 115 ARG A CA 1
ATOM 918 C C . ARG A 1 115 ? -7.297 -13.358 -2.708 1.00 88.62 115 ARG A C 1
ATOM 920 O O . ARG A 1 115 ? -6.947 -13.749 -3.818 1.00 88.62 115 ARG A O 1
ATOM 927 N N . ALA A 1 116 ? -8.142 -12.340 -2.542 1.00 89.06 116 ALA A N 1
ATOM 928 C CA . ALA A 1 116 ? -8.641 -11.553 -3.665 1.00 89.06 116 ALA A CA 1
ATOM 929 C C . ALA A 1 116 ? -7.496 -10.815 -4.378 1.00 89.06 116 ALA A C 1
ATOM 931 O O . ALA A 1 116 ? -7.435 -10.839 -5.606 1.00 89.06 116 ALA A O 1
ATOM 932 N N . CYS A 1 117 ? -6.551 -10.235 -3.630 1.00 86.50 117 CYS A N 1
ATOM 933 C CA . CYS A 1 117 ? -5.363 -9.600 -4.202 1.00 86.50 117 CYS A CA 1
ATOM 934 C C . CYS A 1 117 ? -4.491 -10.606 -4.958 1.00 86.50 117 CYS A C 1
ATOM 936 O O .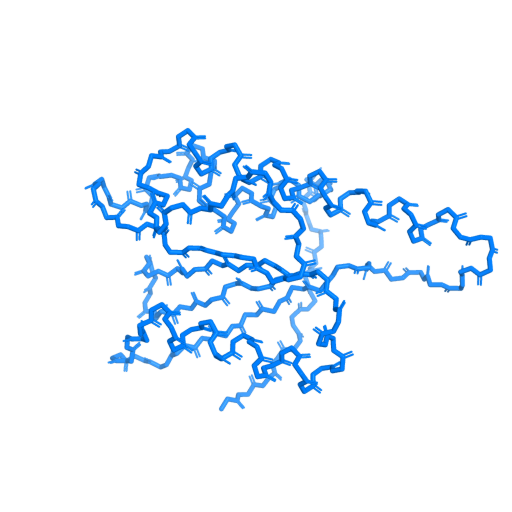 CYS A 1 117 ? -4.152 -10.359 -6.111 1.00 86.50 117 CYS A O 1
ATOM 938 N N . GLN A 1 118 ? -4.194 -11.764 -4.359 1.00 88.12 118 GLN A N 1
ATOM 939 C CA . GLN A 1 118 ? -3.424 -12.836 -5.002 1.00 88.12 118 GLN A CA 1
ATOM 940 C C . GLN A 1 118 ? -4.094 -13.325 -6.294 1.00 88.12 118 GLN A C 1
ATOM 942 O O . GLN A 1 118 ? -3.424 -13.512 -7.309 1.00 88.12 118 GLN A O 1
ATOM 947 N N . TYR A 1 119 ? -5.420 -13.488 -6.282 1.00 89.69 119 TYR A N 1
ATOM 948 C CA . TYR A 1 119 ? -6.184 -13.884 -7.463 1.00 89.69 119 TYR A CA 1
ATOM 949 C C . TYR A 1 119 ? -6.072 -12.843 -8.584 1.00 89.69 119 TYR A C 1
ATOM 951 O O . TYR A 1 119 ? -5.727 -13.183 -9.713 1.00 89.69 119 TYR A O 1
ATOM 959 N N . VAL A 1 120 ? -6.305 -11.560 -8.279 1.00 87.25 120 VAL A N 1
ATOM 960 C CA . VAL A 1 120 ? -6.193 -10.484 -9.278 1.00 87.25 120 VAL A CA 1
ATOM 961 C C . VAL A 1 120 ? -4.754 -10.357 -9.788 1.00 87.25 120 VAL A C 1
ATOM 963 O O . VAL A 1 120 ? -4.539 -10.169 -10.983 1.00 87.25 120 VAL A O 1
ATOM 966 N N . MET A 1 121 ? -3.762 -10.517 -8.916 1.00 86.69 121 MET A N 1
ATOM 967 C CA . MET A 1 121 ? -2.345 -10.490 -9.270 1.00 86.69 121 MET A CA 1
ATOM 968 C C . MET A 1 121 ? -1.950 -11.611 -10.231 1.00 86.69 121 MET A C 1
ATOM 970 O O . MET A 1 121 ? -1.213 -11.364 -11.189 1.00 86.69 121 MET A O 1
ATOM 974 N N . ALA A 1 122 ? -2.470 -12.819 -10.016 1.00 87.94 122 ALA A N 1
ATOM 975 C CA . ALA A 1 122 ? -2.276 -13.939 -10.926 1.00 87.94 122 ALA A CA 1
ATOM 976 C C . ALA A 1 122 ? -2.917 -13.674 -12.298 1.00 87.94 122 ALA A C 1
ATOM 978 O O . ALA A 1 122 ? -2.254 -13.838 -13.321 1.00 87.94 122 ALA A O 1
ATOM 979 N N . GLU A 1 123 ? -4.157 -13.181 -12.326 1.00 88.94 123 GLU A N 1
ATOM 980 C CA . GLU A 1 123 ? -4.886 -12.876 -13.567 1.00 88.94 123 GLU A CA 1
ATOM 981 C C . GLU A 1 123 ? -4.253 -11.736 -14.382 1.00 88.94 123 GLU A C 1
ATOM 983 O O . GLU A 1 123 ? -4.314 -11.731 -15.611 1.00 88.94 123 GLU A O 1
ATOM 988 N N . LEU A 1 124 ? -3.591 -10.781 -13.722 1.00 85.31 124 LEU A N 1
ATOM 989 C CA . LEU A 1 124 ? -2.829 -9.724 -14.396 1.00 85.31 124 LEU A CA 1
ATOM 990 C C . LEU A 1 124 ? -1.468 -10.201 -14.934 1.00 85.31 124 LEU A C 1
ATOM 992 O O . LEU A 1 124 ? -0.769 -9.426 -15.588 1.00 85.31 124 LEU A O 1
ATOM 996 N N . GLY A 1 125 ? -1.078 -11.455 -14.680 1.00 86.19 125 GLY A N 1
ATOM 997 C CA . GLY A 1 125 ? 0.239 -11.981 -15.044 1.00 86.19 125 GLY A CA 1
ATOM 998 C C . GLY A 1 125 ? 1.370 -11.415 -14.180 1.00 86.19 125 GLY A C 1
ATOM 999 O O . GLY A 1 125 ? 2.529 -11.417 -14.593 1.00 86.19 125 GLY A O 1
ATOM 1000 N N . CYS A 1 126 ? 1.038 -10.918 -12.986 1.00 85.19 126 CYS A N 1
ATOM 1001 C CA . CYS A 1 126 ? 1.965 -10.274 -12.062 1.00 85.19 126 CYS A CA 1
ATOM 1002 C C . CYS A 1 126 ? 2.316 -11.157 -10.856 1.00 85.19 126 CYS A C 1
ATOM 1004 O O . CYS A 1 126 ? 2.905 -10.645 -9.916 1.00 85.19 126 CYS A O 1
ATOM 1006 N N . ALA A 1 127 ? 2.003 -12.458 -10.875 1.00 84.50 127 ALA A N 1
ATOM 1007 C CA . ALA A 1 127 ? 2.170 -13.375 -9.736 1.00 84.50 127 ALA A CA 1
ATOM 1008 C C . ALA A 1 127 ? 3.570 -13.363 -9.089 1.00 84.50 127 ALA A C 1
ATOM 1010 O O . ALA A 1 127 ? 3.668 -13.483 -7.873 1.00 84.50 127 ALA A O 1
ATOM 1011 N N . ASP A 1 128 ? 4.628 -13.165 -9.881 1.00 84.88 128 ASP A N 1
ATOM 1012 C CA . ASP A 1 128 ? 6.021 -13.135 -9.402 1.00 84.88 128 ASP A CA 1
ATOM 1013 C C . ASP A 1 128 ? 6.535 -11.718 -9.069 1.00 84.88 128 ASP A C 1
ATOM 1015 O O . ASP A 1 128 ? 7.716 -11.532 -8.779 1.00 84.88 128 ASP A O 1
ATOM 1019 N N . HIS A 1 129 ? 5.687 -10.689 -9.163 1.00 85.88 129 HIS A N 1
ATOM 1020 C CA . HIS A 1 129 ? 6.082 -9.305 -8.885 1.00 85.88 129 HIS A CA 1
ATOM 1021 C C . HIS A 1 129 ? 5.975 -8.988 -7.394 1.00 85.88 129 HIS A C 1
ATOM 1023 O O . HIS A 1 129 ? 5.273 -9.664 -6.647 1.00 85.88 129 HIS A O 1
ATOM 1029 N N . GLN A 1 130 ? 6.676 -7.944 -6.963 1.00 86.00 130 GLN A N 1
ATOM 1030 C CA . GLN A 1 130 ? 6.496 -7.363 -5.636 1.00 86.00 130 GLN A CA 1
ATOM 1031 C C . GLN A 1 130 ? 5.151 -6.651 -5.570 1.00 86.00 130 GLN A C 1
ATOM 1033 O O . GLN A 1 130 ? 4.759 -5.997 -6.536 1.00 86.00 130 GLN A O 1
ATOM 1038 N N . ALA A 1 131 ? 4.467 -6.800 -4.442 1.00 84.62 131 ALA A N 1
ATOM 1039 C CA . ALA A 1 131 ? 3.134 -6.268 -4.257 1.00 84.62 131 ALA A CA 1
ATOM 1040 C C . ALA A 1 131 ? 2.897 -5.873 -2.797 1.00 84.62 131 ALA A C 1
ATOM 1042 O O . ALA A 1 131 ? 3.288 -6.606 -1.893 1.00 84.62 131 ALA A O 1
ATOM 1043 N N . ALA A 1 132 ? 2.200 -4.771 -2.547 1.00 85.75 132 ALA A N 1
ATOM 1044 C CA . ALA A 1 132 ? 1.746 -4.403 -1.207 1.00 85.75 132 ALA A CA 1
ATOM 1045 C C . ALA A 1 132 ? 0.297 -3.927 -1.222 1.00 85.75 132 ALA A C 1
ATOM 1047 O O . ALA A 1 132 ? -0.192 -3.414 -2.225 1.00 85.75 132 ALA A O 1
ATOM 1048 N N . TRP A 1 133 ? -0.419 -4.170 -0.127 1.00 86.88 133 TRP A N 1
ATOM 1049 C CA . TRP A 1 133 ? -1.850 -3.915 -0.039 1.00 86.88 133 TRP A CA 1
ATOM 1050 C C . TRP A 1 133 ? -2.266 -3.371 1.325 1.00 86.88 133 TRP A C 1
ATOM 1052 O O . TRP A 1 133 ? -1.620 -3.630 2.340 1.00 86.88 133 TRP A O 1
ATOM 1062 N N . ALA A 1 134 ? -3.370 -2.626 1.340 1.00 87.38 134 ALA A N 1
ATOM 1063 C CA . ALA A 1 134 ? -4.011 -2.121 2.549 1.00 87.38 134 ALA A CA 1
ATOM 1064 C C . ALA A 1 134 ? -5.534 -2.073 2.384 1.00 87.38 134 ALA A C 1
ATOM 1066 O O . ALA A 1 134 ? -6.026 -1.696 1.315 1.00 87.38 134 ALA A O 1
ATOM 1067 N N . ILE A 1 135 ? -6.265 -2.442 3.439 1.00 87.62 135 ILE A N 1
ATOM 1068 C CA . ILE A 1 135 ? -7.731 -2.390 3.492 1.00 87.62 135 ILE A CA 1
ATOM 1069 C C . ILE A 1 135 ? -8.167 -1.066 4.114 1.00 87.62 135 ILE A C 1
ATOM 1071 O O . ILE A 1 135 ? -7.732 -0.696 5.203 1.00 87.62 135 ILE A 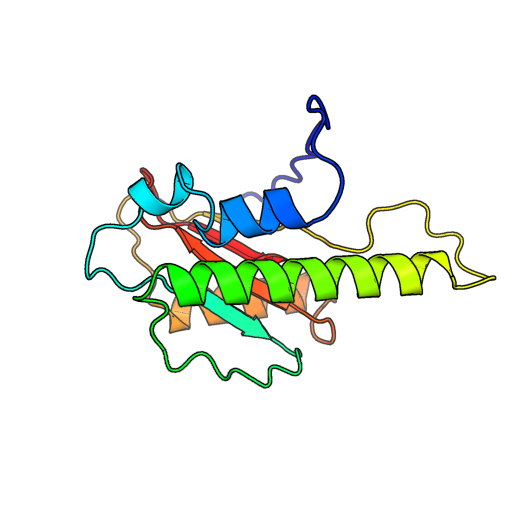O 1
ATOM 1075 N N . HIS A 1 136 ? -9.052 -0.359 3.426 1.00 86.88 136 HIS A N 1
ATOM 1076 C CA . HIS A 1 136 ? -9.736 0.832 3.908 1.00 86.88 136 HIS A CA 1
ATOM 1077 C C . HIS A 1 136 ? -11.172 0.444 4.257 1.00 86.88 136 HIS A C 1
ATOM 1079 O O . HIS A 1 136 ? -11.949 0.061 3.382 1.00 86.88 136 HIS A O 1
ATOM 1085 N N . ARG A 1 137 ? -11.495 0.517 5.553 1.00 83.12 137 ARG A N 1
ATOM 1086 C CA . ARG A 1 137 ? -12.845 0.319 6.119 1.00 83.12 137 ARG A CA 1
ATOM 1087 C C . ARG A 1 137 ? -13.492 1.645 6.545 1.00 83.12 137 ARG A C 1
ATOM 1089 O O . ARG A 1 137 ? -14.595 1.678 7.071 1.00 83.12 137 ARG A O 1
ATOM 1096 N N . ASP A 1 138 ? -12.788 2.754 6.334 1.00 76.19 138 ASP A N 1
ATOM 1097 C CA . ASP A 1 138 ? -13.151 4.111 6.752 1.00 76.19 138 ASP A CA 1
ATOM 1098 C C . ASP A 1 138 ? -13.977 4.872 5.697 1.00 76.19 138 ASP A C 1
ATOM 1100 O O . ASP A 1 138 ? -14.089 6.097 5.737 1.00 76.19 138 ASP A O 1
ATOM 1104 N N . THR A 1 139 ? -14.552 4.150 4.735 1.00 75.94 139 THR A N 1
ATOM 1105 C CA . THR A 1 139 ? -15.401 4.686 3.663 1.00 75.94 139 THR A CA 1
ATOM 1106 C C . THR A 1 139 ? -16.699 3.894 3.553 1.00 75.94 139 THR A C 1
ATOM 1108 O O . THR A 1 139 ? -16.803 2.821 4.131 1.00 75.94 139 THR A O 1
ATOM 1111 N N . ASP A 1 140 ? -17.661 4.381 2.761 1.00 74.62 140 ASP A N 1
ATOM 1112 C CA . ASP A 1 140 ? -18.984 3.751 2.591 1.00 74.62 140 ASP A CA 1
ATOM 1113 C C . ASP A 1 140 ? -18.929 2.252 2.242 1.00 74.62 140 ASP A C 1
ATOM 1115 O O . ASP A 1 140 ? -19.821 1.501 2.622 1.00 74.62 140 ASP A O 1
ATOM 1119 N N . ASN A 1 141 ? -17.885 1.813 1.527 1.00 80.44 141 ASN A N 1
ATOM 1120 C CA . ASN A 1 141 ? -17.632 0.403 1.243 1.00 80.44 141 ASN A CA 1
ATOM 1121 C C . ASN A 1 141 ? -16.197 0.018 1.604 1.00 80.44 141 ASN A C 1
ATOM 1123 O O . ASN A 1 141 ? -15.264 0.791 1.358 1.00 80.44 141 ASN A O 1
ATOM 1127 N N . ASP A 1 142 ? -16.021 -1.212 2.087 1.00 83.25 142 ASP A N 1
ATOM 1128 C CA . ASP A 1 142 ? -14.698 -1.798 2.273 1.00 83.25 142 ASP A CA 1
ATOM 1129 C C . ASP A 1 142 ? -14.000 -1.881 0.911 1.00 83.25 142 ASP A C 1
ATOM 1131 O O . ASP A 1 142 ? -14.585 -2.297 -0.100 1.00 83.25 142 ASP A O 1
ATOM 1135 N N . HIS A 1 143 ? -12.737 -1.467 0.865 1.00 85.50 143 HIS A N 1
ATOM 1136 C CA . HIS A 1 143 ? -11.930 -1.573 -0.340 1.00 85.50 143 HIS A CA 1
ATOM 1137 C C . HIS A 1 143 ? -10.460 -1.796 -0.030 1.00 85.50 143 HIS A C 1
ATOM 1139 O O . HIS A 1 143 ? -9.950 -1.421 1.019 1.00 85.50 143 HIS A O 1
ATOM 1145 N N . VAL A 1 144 ? -9.767 -2.427 -0.969 1.00 87.25 144 VAL A N 1
ATOM 1146 C CA . VAL A 1 144 ? -8.340 -2.694 -0.873 1.00 87.25 144 VAL A CA 1
ATOM 1147 C C . VAL A 1 144 ? -7.629 -1.922 -1.949 1.00 87.25 144 VAL A C 1
ATOM 1149 O O . VAL A 1 144 ? -7.947 -2.054 -3.131 1.00 87.25 144 VAL A O 1
ATOM 1152 N N . HIS A 1 145 ? -6.635 -1.156 -1.529 1.00 85.56 145 HIS A N 1
ATOM 1153 C CA . HIS A 1 145 ? -5.607 -0.658 -2.418 1.00 85.56 145 HIS A CA 1
ATOM 1154 C C . HIS A 1 145 ? -4.486 -1.676 -2.489 1.00 85.56 145 HIS A C 1
ATOM 1156 O O . HIS A 1 145 ? -3.993 -2.126 -1.460 1.00 85.56 145 HIS A O 1
ATOM 1162 N N . TRP A 1 146 ? -4.079 -2.005 -3.704 1.00 82.94 146 TRP A N 1
ATOM 1163 C CA . TRP A 1 146 ? -2.987 -2.917 -3.995 1.00 82.94 146 TRP A CA 1
ATOM 1164 C C . TRP A 1 146 ? -2.087 -2.289 -5.067 1.00 82.94 146 TRP A C 1
ATOM 1166 O O . TRP A 1 146 ? -2.595 -1.654 -5.997 1.00 82.94 146 TRP A O 1
ATOM 1176 N N . TRP A 1 147 ? -0.768 -2.393 -4.916 1.00 74.00 147 TRP A N 1
ATOM 1177 C CA . TRP A 1 147 ? 0.223 -1.882 -5.868 1.00 74.00 147 TRP A CA 1
ATOM 1178 C C . TRP A 1 147 ? 1.435 -2.792 -5.996 1.00 74.00 147 TRP A C 1
ATOM 1180 O O . TRP A 1 147 ? 1.645 -3.602 -5.064 1.00 74.00 147 TRP A O 1
#